Protein AF-A0AA38J2H1-F1 (afdb_monomer_lite)

Radius of gyration: 28.67 Å; chains: 1; bounding box: 54×63×72 Å

Organism: NCBI:txid2755281

Structure (mmCIF, N/CA/C/O backbone):
data_AF-A0AA38J2H1-F1
#
_entry.id   AF-A0AA38J2H1-F1
#
loop_
_atom_site.group_PDB
_atom_site.id
_atom_site.type_symbol
_atom_site.label_atom_id
_atom_site.label_alt_id
_atom_site.label_comp_id
_atom_site.label_asym_id
_atom_site.label_entity_id
_atom_site.label_seq_id
_atom_site.pdbx_PDB_ins_code
_atom_site.Cartn_x
_atom_site.Cartn_y
_atom_site.Cartn_z
_atom_site.occupancy
_atom_site.B_iso_or_equiv
_atom_site.auth_seq_id
_atom_site.auth_comp_id
_atom_site.auth_asym_id
_atom_site.auth_atom_id
_atom_site.pdbx_PDB_model_num
ATOM 1 N N . MET A 1 1 ? 19.235 -38.971 56.036 1.00 38.50 1 MET A N 1
ATOM 2 C CA . MET A 1 1 ? 19.038 -38.105 54.852 1.00 38.50 1 MET A CA 1
ATOM 3 C C . MET A 1 1 ? 17.684 -37.434 55.003 1.00 38.50 1 MET A C 1
ATOM 5 O O . MET A 1 1 ? 16.697 -38.134 55.108 1.00 38.50 1 MET A O 1
ATOM 9 N N . GLY A 1 2 ? 17.568 -36.127 55.188 1.00 41.47 2 GLY A N 1
ATOM 10 C CA . GLY A 1 2 ? 18.229 -35.084 54.409 1.00 41.47 2 GLY A CA 1
ATOM 11 C C . GLY A 1 2 ? 17.119 -34.359 53.654 1.00 41.47 2 GLY A C 1
ATOM 12 O O . GLY A 1 2 ? 16.824 -34.680 52.508 1.00 41.47 2 GLY A O 1
ATOM 13 N N . VAL A 1 3 ? 16.426 -33.481 54.377 1.00 45.28 3 VAL A N 1
ATOM 14 C CA . VAL A 1 3 ? 15.274 -32.704 53.920 1.00 45.28 3 VAL A CA 1
ATOM 15 C C . VAL A 1 3 ? 15.775 -31.650 52.931 1.00 45.28 3 VAL A C 1
ATOM 17 O O . VAL A 1 3 ? 16.152 -30.557 53.327 1.00 45.28 3 VAL A O 1
ATOM 20 N N . CYS A 1 4 ? 15.809 -31.979 51.641 1.00 50.44 4 CYS A N 1
ATOM 21 C CA . CYS A 1 4 ? 16.203 -31.048 50.581 1.00 50.44 4 CYS A CA 1
ATOM 22 C C . CYS A 1 4 ? 15.153 -31.030 49.471 1.00 50.44 4 CYS A C 1
ATOM 24 O O . CYS A 1 4 ? 15.392 -31.521 48.372 1.00 50.44 4 CYS A O 1
ATOM 26 N N . ARG A 1 5 ? 13.965 -30.476 49.748 1.00 50.25 5 ARG A N 1
ATOM 27 C CA . ARG A 1 5 ? 13.068 -30.029 48.667 1.00 50.25 5 ARG A CA 1
ATOM 28 C C . ARG A 1 5 ? 12.063 -28.941 49.052 1.00 50.25 5 ARG A C 1
ATOM 30 O O . ARG A 1 5 ? 11.008 -28.865 48.446 1.00 50.25 5 ARG A O 1
ATOM 37 N N . AS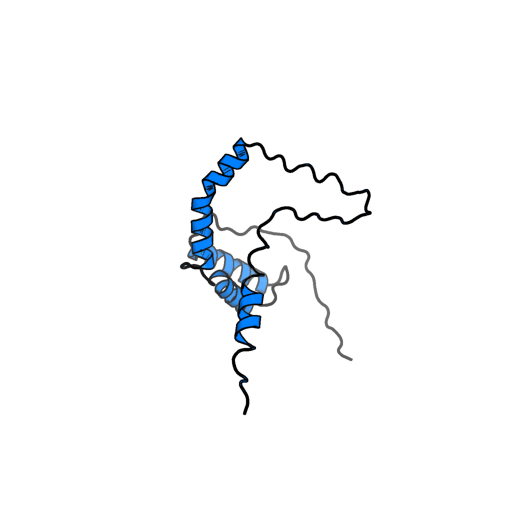N A 1 6 ? 12.403 -28.085 50.021 1.00 49.62 6 ASN A N 1
ATOM 38 C CA . ASN A 1 6 ? 11.564 -26.941 50.420 1.00 49.62 6 ASN A CA 1
ATOM 39 C C . ASN A 1 6 ? 12.266 -25.570 50.327 1.00 49.62 6 ASN A C 1
ATOM 41 O O . ASN A 1 6 ? 11.669 -24.566 50.694 1.00 49.62 6 ASN A O 1
ATOM 45 N N . PHE A 1 7 ? 13.497 -25.487 49.804 1.00 53.72 7 PHE A N 1
ATOM 46 C CA . PHE A 1 7 ? 14.220 -24.206 49.699 1.00 53.72 7 PHE A CA 1
ATOM 47 C C . PHE A 1 7 ? 13.967 -23.446 48.379 1.00 53.72 7 PHE A C 1
ATOM 49 O O . PHE A 1 7 ? 14.164 -22.240 48.313 1.00 53.72 7 PHE A O 1
ATOM 56 N N . ILE A 1 8 ? 13.470 -24.123 47.336 1.00 55.97 8 ILE A N 1
ATOM 57 C CA . ILE A 1 8 ? 13.188 -23.502 46.026 1.00 55.97 8 ILE A CA 1
ATOM 58 C C . ILE A 1 8 ? 11.854 -22.744 46.010 1.00 55.97 8 ILE A C 1
ATOM 60 O O . ILE A 1 8 ? 11.757 -21.693 45.384 1.00 55.97 8 ILE A O 1
ATOM 64 N N . VAL A 1 9 ? 10.846 -23.216 46.751 1.00 54.53 9 VAL A N 1
ATOM 65 C CA . VAL A 1 9 ? 9.502 -22.609 46.731 1.00 54.53 9 VAL A CA 1
ATOM 66 C C . VAL A 1 9 ? 9.481 -21.246 47.442 1.00 54.53 9 VAL A C 1
ATOM 68 O O . VAL A 1 9 ? 8.695 -20.374 47.082 1.00 54.53 9 VAL A O 1
ATOM 71 N N . LEU A 1 10 ? 10.393 -21.010 48.395 1.00 56.12 10 LEU A N 1
ATOM 72 C CA . LEU A 1 10 ? 10.512 -19.715 49.074 1.00 56.12 10 LEU A CA 1
ATOM 73 C C . LEU A 1 10 ? 11.145 -18.633 48.175 1.00 56.12 10 LEU A C 1
ATOM 75 O O . LEU A 1 10 ? 10.752 -17.473 48.249 1.00 56.12 10 LEU A O 1
ATOM 79 N N . TRP A 1 11 ? 12.076 -19.007 47.289 1.00 55.22 11 TRP A N 1
ATOM 80 C CA . TRP A 1 11 ? 12.704 -18.073 46.343 1.00 55.22 11 TRP A CA 1
ATOM 81 C C . TRP A 1 11 ? 11.783 -17.708 45.172 1.00 55.22 11 TRP A C 1
ATOM 83 O O . TRP A 1 11 ? 11.789 -16.565 44.719 1.00 55.22 11 TRP A O 1
ATOM 93 N N . THR A 1 12 ? 10.930 -18.631 44.716 1.00 61.00 12 THR A N 1
ATOM 94 C CA . THR A 1 12 ? 9.974 -18.351 43.630 1.00 61.00 12 THR A CA 1
ATOM 95 C C . THR A 1 12 ? 8.800 -17.479 44.078 1.00 61.00 12 THR A C 1
ATOM 97 O O . THR A 1 12 ? 8.315 -16.664 43.298 1.00 61.00 12 THR A O 1
ATOM 100 N N . VAL A 1 13 ? 8.362 -17.587 45.339 1.00 62.44 13 VAL A N 1
ATOM 101 C CA . VAL A 1 13 ? 7.311 -16.710 45.891 1.00 62.44 13 VAL A CA 1
ATOM 102 C C . VAL A 1 13 ? 7.861 -15.307 46.199 1.00 62.44 13 VAL A C 1
ATOM 104 O O . VAL A 1 13 ? 7.157 -14.321 45.991 1.00 62.44 13 VAL A O 1
ATOM 107 N N . ALA A 1 14 ? 9.138 -15.191 46.588 1.00 62.97 14 ALA A N 1
ATOM 108 C CA . ALA A 1 14 ? 9.795 -13.899 46.811 1.00 62.97 14 ALA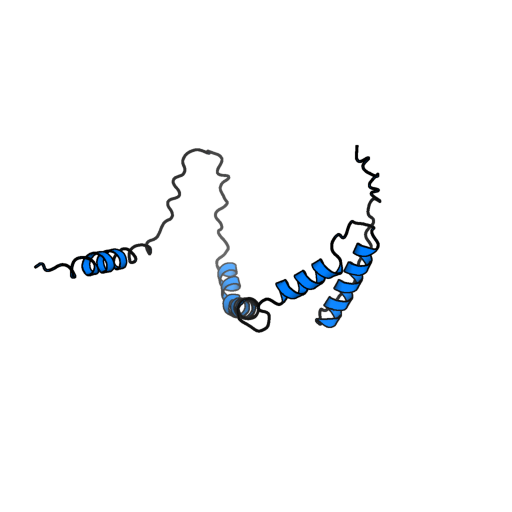 A CA 1
ATOM 109 C C . ALA A 1 14 ? 10.019 -13.095 45.513 1.00 62.97 14 ALA A C 1
ATOM 111 O O . ALA A 1 14 ? 9.879 -11.874 45.529 1.00 62.97 14 ALA A O 1
ATOM 112 N N . LEU A 1 15 ? 10.281 -13.752 44.375 1.00 56.97 15 LEU A N 1
ATOM 113 C CA . LEU A 1 15 ? 10.404 -13.063 43.081 1.00 56.97 15 LEU A CA 1
ATOM 114 C C . LEU A 1 15 ? 9.038 -12.618 42.516 1.00 56.97 15 LEU A C 1
ATOM 116 O O . LEU A 1 15 ? 8.957 -11.621 41.806 1.00 56.97 15 LEU A O 1
ATOM 120 N N . SER A 1 16 ? 7.951 -13.311 42.875 1.00 60.34 16 SER A N 1
ATOM 121 C CA . SER A 1 16 ? 6.590 -12.969 42.432 1.00 60.34 16 SER A CA 1
ATOM 122 C C . SER A 1 16 ? 5.937 -11.838 43.239 1.00 60.34 16 SER A C 1
ATOM 124 O O . SER A 1 16 ? 4.961 -11.254 42.773 1.00 60.34 16 SER A O 1
ATOM 126 N N . LEU A 1 17 ? 6.459 -11.500 44.422 1.00 55.03 17 LEU A N 1
ATOM 127 C CA . LEU A 1 17 ? 6.013 -10.349 45.222 1.00 55.03 17 LEU A CA 1
ATOM 128 C C . LEU A 1 17 ? 6.807 -9.062 44.928 1.00 55.03 17 LEU A C 1
ATOM 130 O O . LEU A 1 17 ? 6.400 -7.985 45.355 1.00 55.03 17 LEU A O 1
ATOM 134 N N . MET A 1 18 ? 7.874 -9.146 44.125 1.00 56.88 18 MET A N 1
ATOM 135 C CA . MET A 1 18 ? 8.654 -7.998 43.640 1.00 56.88 18 MET A CA 1
ATOM 136 C C . MET A 1 18 ? 8.214 -7.514 42.243 1.00 56.88 18 MET A C 1
ATOM 138 O O . MET A 1 18 ? 8.951 -6.804 41.570 1.00 56.88 18 MET A O 1
ATOM 142 N N . VAL A 1 19 ? 7.007 -7.884 41.799 1.00 54.78 19 VAL A N 1
ATOM 143 C CA . VAL A 1 19 ? 6.374 -7.351 40.571 1.00 54.78 19 VAL A CA 1
ATOM 144 C C . VAL A 1 19 ? 5.194 -6.414 40.894 1.00 54.78 19 VAL A C 1
ATOM 146 O O . VAL A 1 19 ? 4.665 -5.750 40.012 1.00 54.78 19 VAL A O 1
ATOM 149 N N . CYS A 1 20 ? 4.835 -6.237 42.171 1.00 45.69 20 CYS A N 1
ATOM 150 C CA . CYS A 1 20 ? 3.765 -5.314 42.579 1.00 45.69 20 CYS A CA 1
ATOM 151 C C . CYS A 1 20 ? 4.219 -3.876 42.901 1.00 45.69 20 CYS A C 1
ATOM 153 O O . CYS A 1 20 ? 3.420 -3.102 43.418 1.00 45.69 20 CYS A O 1
ATOM 155 N N . VAL A 1 21 ? 5.456 -3.470 42.581 1.00 49.53 21 VAL A N 1
ATOM 156 C CA . VAL A 1 21 ? 5.910 -2.070 42.764 1.00 49.53 21 VAL A CA 1
ATOM 157 C C . VAL A 1 21 ? 6.552 -1.508 41.492 1.00 49.53 21 VAL A C 1
ATOM 15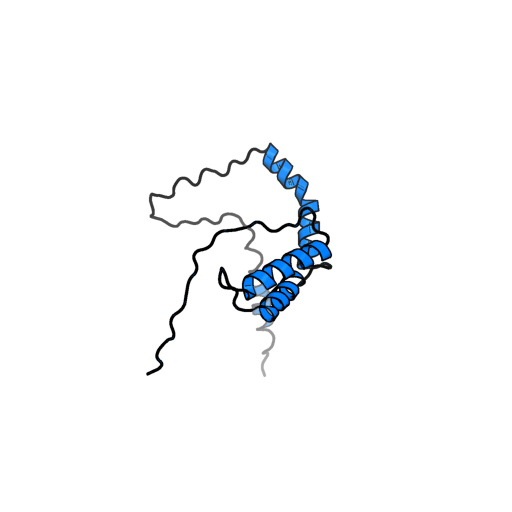9 O O . VAL A 1 21 ? 7.617 -0.907 41.524 1.00 49.53 21 VAL A O 1
ATOM 162 N N . VAL A 1 22 ? 5.883 -1.669 40.349 1.00 52.41 22 VAL A N 1
ATOM 163 C CA . VAL A 1 22 ? 6.047 -0.744 39.210 1.00 52.41 22 VAL A CA 1
ATOM 164 C C . VAL A 1 22 ? 4.662 -0.329 38.716 1.00 52.41 22 VAL A C 1
ATOM 166 O O . VAL A 1 22 ? 4.256 -0.557 37.585 1.00 52.41 22 VAL A O 1
ATOM 169 N N . CYS A 1 23 ? 3.896 0.245 39.634 1.00 43.12 23 CYS A N 1
ATOM 170 C CA . CYS A 1 23 ? 2.838 1.202 39.344 1.00 43.12 23 CYS A CA 1
ATOM 171 C C . CYS A 1 23 ? 2.980 2.294 40.399 1.00 43.12 23 CYS A C 1
ATOM 173 O O . CYS A 1 23 ? 2.209 2.364 41.351 1.00 43.12 23 CYS A O 1
ATOM 175 N N . ASN A 1 24 ? 4.024 3.109 40.283 1.00 41.78 24 ASN A N 1
ATOM 176 C CA . ASN A 1 24 ? 3.930 4.453 40.811 1.00 41.78 24 ASN A CA 1
ATOM 177 C C . ASN A 1 24 ? 4.704 5.424 39.933 1.00 41.78 24 ASN A C 1
ATOM 179 O O . ASN A 1 24 ? 5.699 5.079 39.304 1.00 41.78 24 ASN A O 1
ATOM 183 N N . ASN A 1 25 ? 4.111 6.600 39.857 1.00 48.22 25 ASN A N 1
ATOM 184 C CA . ASN A 1 25 ? 4.344 7.647 38.893 1.00 48.22 25 ASN A CA 1
ATOM 185 C C . ASN A 1 25 ? 5.757 8.234 38.969 1.00 48.22 25 ASN A C 1
ATOM 187 O O . ASN A 1 25 ? 6.419 8.159 40.001 1.00 48.22 25 ASN A O 1
ATOM 191 N N . ASN A 1 26 ? 6.090 8.938 37.884 1.00 43.06 26 ASN A N 1
ATOM 192 C CA . ASN A 1 26 ? 7.214 9.854 37.691 1.00 43.06 26 ASN A CA 1
ATOM 193 C C . ASN A 1 26 ? 8.485 9.182 37.169 1.00 43.06 26 ASN A C 1
ATOM 195 O O . ASN A 1 26 ? 9.362 8.762 37.918 1.00 43.06 26 ASN A O 1
ATOM 199 N N . THR A 1 27 ? 8.617 9.170 35.843 1.00 34.22 27 THR A N 1
ATOM 200 C CA . THR A 1 27 ? 9.937 9.233 35.220 1.00 34.22 27 THR A CA 1
ATOM 201 C C . THR A 1 27 ? 10.561 10.570 35.629 1.00 34.22 27 THR A C 1
ATOM 203 O O . THR A 1 27 ? 10.268 11.616 35.054 1.00 34.22 27 THR A O 1
ATOM 206 N N . GLU A 1 28 ? 11.362 10.563 36.692 1.00 43.09 28 GLU A N 1
ATOM 207 C CA . GLU A 1 28 ? 12.335 11.621 36.946 1.00 43.09 28 GLU A CA 1
ATOM 208 C C . GLU A 1 28 ? 13.534 11.370 36.032 1.00 43.09 28 GLU A C 1
ATOM 210 O O . GLU A 1 28 ? 14.518 10.735 36.410 1.00 43.09 28 GLU A O 1
ATOM 215 N N . ASP A 1 29 ? 13.437 11.867 34.800 1.00 37.06 29 ASP A N 1
ATOM 216 C CA . ASP A 1 29 ? 14.585 12.006 33.909 1.00 37.06 29 ASP A CA 1
ATOM 217 C C . ASP A 1 29 ? 15.481 13.141 34.439 1.00 37.06 29 ASP A C 1
ATOM 219 O O . ASP A 1 29 ? 15.450 14.277 33.960 1.00 37.06 29 ASP A O 1
ATOM 223 N N . ASN A 1 30 ? 16.263 12.843 35.478 1.00 49.50 30 ASN A N 1
ATOM 224 C CA . ASN A 1 30 ? 17.359 13.687 35.943 1.00 49.50 30 ASN A CA 1
ATOM 225 C C . ASN A 1 30 ? 18.598 13.420 35.078 1.00 49.50 30 ASN A C 1
ATOM 227 O O . ASN A 1 30 ? 19.512 12.710 35.490 1.00 49.50 30 ASN A O 1
ATOM 231 N N . ASP A 1 31 ? 18.624 14.004 33.879 1.00 52.25 31 ASP A N 1
ATOM 232 C CA . ASP A 1 31 ? 19.851 14.152 33.094 1.00 52.25 31 ASP A CA 1
ATOM 233 C C . ASP A 1 31 ? 20.297 15.617 33.136 1.00 52.25 31 ASP A C 1
ATOM 235 O O . ASP A 1 31 ? 19.650 16.529 32.608 1.00 52.25 31 ASP A O 1
ATOM 239 N N . SER A 1 32 ? 21.377 15.858 33.872 1.00 59.53 32 SER A N 1
ATOM 240 C CA . SER A 1 32 ? 21.958 17.177 34.060 1.00 59.53 32 SER A CA 1
ATOM 241 C C . SER A 1 32 ? 22.967 17.478 32.954 1.00 59.53 32 SER A C 1
ATOM 243 O O . SER A 1 32 ? 23.943 16.748 32.802 1.00 59.53 32 SER A O 1
ATOM 245 N N . LEU A 1 33 ? 22.795 18.659 32.343 1.00 52.09 33 LEU A N 1
ATOM 246 C CA . LEU A 1 33 ? 23.759 19.429 31.536 1.00 52.09 33 LEU A CA 1
ATOM 247 C C . LEU A 1 33 ? 23.674 19.307 30.004 1.00 52.09 33 LEU A C 1
ATOM 249 O O . LEU A 1 33 ? 24.670 19.025 29.350 1.00 52.09 33 LEU A O 1
ATOM 253 N N . ILE A 1 34 ? 22.553 19.758 29.422 1.00 52.06 34 ILE A N 1
ATOM 254 C CA . ILE A 1 34 ? 22.604 20.693 28.279 1.00 52.06 34 ILE A CA 1
ATOM 255 C C . ILE A 1 34 ? 21.585 21.816 28.520 1.00 52.06 34 ILE A C 1
ATOM 257 O O . ILE A 1 34 ? 20.373 21.642 28.386 1.00 52.06 34 ILE A O 1
ATOM 261 N N . THR A 1 35 ? 22.085 23.006 28.850 1.00 53.28 35 THR A N 1
ATOM 262 C CA . THR A 1 35 ? 21.364 24.289 28.959 1.00 53.28 35 THR A CA 1
ATOM 263 C C . THR A 1 35 ? 20.974 24.840 27.579 1.00 53.28 35 THR A C 1
ATOM 265 O O . THR A 1 35 ? 21.244 25.978 27.219 1.00 53.28 35 THR A O 1
ATOM 268 N N . ASN A 1 36 ? 20.349 23.980 26.784 1.00 55.25 36 ASN A N 1
ATOM 269 C CA . ASN A 1 36 ? 19.623 24.264 25.552 1.00 55.25 36 ASN A CA 1
ATOM 270 C C . ASN A 1 36 ? 18.573 23.163 25.355 1.00 55.25 36 ASN A C 1
ATOM 272 O O . ASN A 1 36 ? 18.310 22.694 24.248 1.00 55.25 36 ASN A O 1
ATOM 276 N N . LYS A 1 37 ? 17.922 22.755 26.452 1.00 48.72 37 LYS A N 1
ATOM 277 C CA . LYS A 1 37 ? 16.579 22.195 26.375 1.00 48.72 37 LYS A CA 1
ATOM 278 C C . LYS A 1 37 ? 15.714 23.362 25.907 1.00 48.72 37 LYS A C 1
ATOM 280 O O . LYS A 1 37 ? 15.159 24.086 26.729 1.00 48.72 37 LYS A O 1
ATOM 285 N N . LYS A 1 38 ? 15.718 23.609 24.583 1.00 46.88 38 LYS A N 1
ATOM 286 C CA . LYS A 1 38 ? 14.676 24.343 23.860 1.00 46.88 38 LYS A CA 1
ATOM 287 C C . LYS A 1 38 ? 13.423 23.984 24.614 1.00 46.88 38 LYS A C 1
ATOM 289 O O . LYS A 1 38 ? 13.113 22.794 24.659 1.00 46.88 38 LYS A O 1
ATOM 294 N N . THR A 1 39 ? 12.858 24.958 25.320 1.00 49.00 39 THR A N 1
ATOM 295 C CA . THR A 1 39 ? 11.633 24.795 26.085 1.00 49.00 39 THR A CA 1
ATOM 296 C C . THR A 1 39 ? 10.706 24.051 25.149 1.00 49.00 39 THR A C 1
ATOM 298 O O . THR A 1 39 ? 10.291 24.592 24.122 1.00 49.00 39 THR A O 1
ATOM 301 N N . LEU A 1 40 ? 10.564 22.741 25.381 1.00 55.91 40 LEU A N 1
ATOM 302 C CA . LEU A 1 40 ? 9.703 21.909 24.573 1.00 55.91 40 LEU A CA 1
ATOM 303 C C . LEU A 1 40 ? 8.363 22.431 25.024 1.00 55.91 40 LEU A C 1
ATOM 305 O O . LEU A 1 40 ? 7.945 22.125 26.139 1.00 55.91 40 LEU A O 1
ATOM 309 N N . SER A 1 41 ? 7.870 23.398 24.248 1.00 60.66 41 SER A N 1
ATOM 310 C CA . SER A 1 41 ? 6.669 24.170 24.492 1.00 60.66 41 SER A CA 1
ATOM 311 C C . SER A 1 41 ? 5.696 23.223 25.141 1.00 60.66 41 SER A C 1
ATOM 313 O O . SER A 1 41 ? 5.397 22.192 24.531 1.00 60.66 41 SER A O 1
ATOM 315 N N . GLU A 1 42 ? 5.327 23.505 26.390 1.00 60.66 42 GLU A N 1
ATOM 316 C CA . GLU A 1 42 ? 4.363 22.692 27.112 1.00 60.66 42 GLU A CA 1
ATOM 317 C C . GLU A 1 42 ? 3.261 22.324 26.125 1.00 60.66 42 GLU A C 1
ATOM 319 O O . GLU A 1 42 ? 2.682 23.211 25.488 1.00 60.66 42 GLU A O 1
ATOM 324 N N . CYS A 1 43 ? 3.060 21.023 25.900 1.00 64.56 43 CYS A N 1
ATOM 325 C CA . CYS A 1 43 ? 2.041 20.519 24.987 1.00 64.56 43 CYS A CA 1
ATOM 326 C C . CYS A 1 43 ? 0.662 20.760 25.619 1.00 64.56 43 CYS A C 1
ATOM 328 O O . CYS A 1 43 ? -0.064 19.832 25.975 1.00 64.56 43 CYS A O 1
ATOM 330 N N . ASN A 1 44 ? 0.303 22.028 25.794 1.00 79.31 44 ASN A N 1
ATOM 331 C CA . ASN A 1 44 ? -0.962 22.491 26.321 1.00 79.31 44 ASN A CA 1
ATOM 332 C C . ASN A 1 44 ? -1.957 22.507 25.169 1.00 79.31 44 ASN A C 1
ATOM 334 O O . ASN A 1 44 ? -2.361 23.556 24.674 1.00 79.31 44 ASN A O 1
ATOM 338 N N . LEU A 1 45 ? -2.328 21.308 24.714 1.00 84.94 45 LEU A N 1
ATOM 339 C CA . LEU A 1 45 ? -3.435 21.167 23.784 1.00 84.94 45 LEU A CA 1
ATOM 340 C C . LEU A 1 45 ? -4.722 21.624 24.506 1.00 84.94 45 LEU A C 1
ATOM 342 O O . LEU A 1 45 ? -4.975 21.142 25.622 1.00 84.94 45 LEU A O 1
ATOM 346 N N . PRO A 1 46 ? -5.514 22.537 23.912 1.00 91.62 46 PRO A N 1
ATOM 347 C CA . PRO A 1 46 ? -6.805 22.954 24.446 1.00 91.62 46 PRO A CA 1
ATOM 348 C C . PRO A 1 46 ? -7.673 21.759 24.846 1.00 91.62 46 PRO A C 1
ATOM 350 O O . PRO A 1 46 ? -7.703 20.738 24.156 1.00 91.62 46 PRO A O 1
ATOM 353 N N . THR A 1 47 ? -8.392 21.881 25.963 1.00 89.75 47 THR A N 1
ATOM 354 C CA . THR A 1 47 ? -9.231 20.796 26.500 1.00 89.75 47 THR A CA 1
ATOM 355 C C . THR A 1 47 ? -10.297 20.339 25.506 1.00 89.75 47 THR A C 1
ATOM 357 O O . THR A 1 47 ? -10.562 19.146 25.417 1.00 89.75 47 THR A O 1
ATOM 360 N N . GLU A 1 48 ? -10.837 21.260 24.709 1.00 93.25 48 GLU A N 1
ATOM 361 C CA . GLU A 1 48 ? -11.802 20.965 23.644 1.00 93.25 48 GLU A CA 1
ATOM 362 C C . GLU A 1 48 ? -11.237 19.980 22.605 1.00 93.25 48 GLU A C 1
ATOM 364 O O . GLU A 1 48 ? -11.835 18.937 22.340 1.00 93.25 48 GLU A O 1
ATOM 369 N N . LEU A 1 49 ? -10.021 20.229 22.111 1.00 92.69 49 LEU A N 1
ATOM 370 C CA . LEU A 1 49 ? -9.350 19.327 21.170 1.00 92.69 49 LEU A CA 1
ATOM 371 C C . LEU A 1 49 ? -9.018 17.976 21.813 1.00 92.69 49 LEU A C 1
ATOM 373 O O . LEU A 1 49 ? -9.131 16.937 21.170 1.00 92.69 49 LEU A O 1
ATOM 377 N N . LYS A 1 50 ? -8.655 17.954 23.102 1.00 92.94 50 LYS A N 1
ATOM 378 C CA . LYS A 1 50 ? -8.443 16.693 23.834 1.00 92.94 50 LYS A CA 1
ATOM 379 C C . LYS A 1 50 ? -9.721 15.855 23.888 1.00 92.94 50 LYS A C 1
ATOM 381 O O . LYS A 1 50 ? -9.658 14.643 23.696 1.00 92.94 50 LYS A O 1
ATOM 386 N N . THR A 1 51 ? -10.867 16.489 24.136 1.00 94.19 51 THR A N 1
ATOM 387 C CA . THR A 1 51 ? -12.161 15.797 24.169 1.00 94.19 51 THR A CA 1
ATOM 388 C C . THR A 1 51 ? -12.594 15.310 22.791 1.00 94.19 51 THR A C 1
ATOM 390 O O . THR A 1 51 ? -13.087 14.189 22.680 1.00 94.19 51 THR A O 1
ATOM 393 N N . GLU A 1 52 ? -12.344 16.094 21.739 1.00 95.88 52 GLU A N 1
ATOM 394 C CA . GLU A 1 52 ? -12.606 15.679 20.361 1.00 95.88 52 GLU A CA 1
ATOM 395 C C . GLU A 1 52 ? -11.763 14.451 19.989 1.00 95.88 52 GLU A C 1
ATOM 397 O O . GLU A 1 52 ? -12.305 13.432 19.567 1.00 95.88 52 GLU A O 1
ATOM 402 N N . ILE A 1 53 ? -10.450 14.484 20.243 1.00 94.94 53 ILE A N 1
ATOM 403 C CA . ILE A 1 53 ? -9.544 13.358 19.972 1.00 94.94 53 ILE A CA 1
ATOM 404 C C . ILE A 1 53 ? -9.982 12.102 20.735 1.00 94.94 53 ILE A C 1
ATOM 406 O O . ILE A 1 53 ? -10.029 11.011 20.163 1.00 94.94 53 ILE A O 1
ATOM 410 N N . ALA A 1 54 ? -10.347 12.250 22.012 1.00 94.19 54 ALA A N 1
ATOM 411 C CA . ALA A 1 54 ? -10.828 11.139 22.827 1.00 94.19 54 ALA A CA 1
ATOM 412 C C . ALA A 1 54 ? -12.120 10.516 22.266 1.00 94.19 54 ALA A C 1
ATOM 414 O O . ALA A 1 54 ? -12.319 9.304 22.387 1.00 94.19 54 ALA A O 1
ATOM 415 N N . SER A 1 55 ? -12.971 11.311 21.607 1.00 97.06 55 SER A N 1
ATOM 416 C CA . SER A 1 55 ? -14.218 10.828 21.004 1.00 97.06 55 SER A CA 1
ATOM 417 C C . SER A 1 55 ? -13.991 9.846 19.844 1.00 97.06 55 SER A C 1
ATOM 419 O O . SER A 1 55 ? -14.787 8.924 19.658 1.00 97.06 55 SER A O 1
ATOM 421 N N . TYR A 1 56 ? -12.868 9.953 19.122 1.00 97.94 56 TYR A N 1
ATOM 422 C CA . TYR A 1 56 ? -12.535 9.044 18.019 1.00 97.94 56 TYR A CA 1
ATOM 423 C C . TYR A 1 56 ? -11.987 7.681 18.471 1.00 97.94 56 TYR A C 1
ATOM 425 O O . TYR A 1 56 ? -11.850 6.783 17.637 1.00 97.94 56 TYR A O 1
ATOM 433 N N . SER A 1 57 ? -11.698 7.499 19.766 1.00 96.88 57 SER A N 1
ATOM 434 C CA . SER A 1 57 ? -11.085 6.283 20.336 1.00 96.88 57 SER A CA 1
ATOM 435 C C . SER A 1 57 ? -11.721 4.984 19.833 1.00 96.88 57 SER A C 1
ATOM 437 O O . SER A 1 57 ? -11.024 4.122 19.304 1.00 96.88 57 SER A O 1
ATOM 439 N N . SER A 1 58 ? -13.050 4.876 19.887 1.00 97.06 58 SER A N 1
ATOM 440 C CA . SER A 1 58 ? -13.766 3.668 19.454 1.00 97.06 58 SER A CA 1
ATOM 441 C C . SER A 1 58 ? -13.583 3.335 17.965 1.00 97.06 58 SER A C 1
ATOM 443 O O . SER A 1 58 ? -13.532 2.163 17.586 1.00 97.06 58 SER A O 1
ATOM 445 N N . THR A 1 59 ? -13.473 4.346 17.100 1.00 98.00 59 THR A N 1
ATOM 446 C CA . THR A 1 59 ? -13.217 4.161 15.664 1.00 98.00 59 THR A CA 1
ATOM 447 C C . THR A 1 59 ? -11.771 3.741 15.433 1.00 98.00 59 THR A C 1
ATOM 449 O O . THR A 1 59 ? -11.515 2.809 14.671 1.00 98.00 59 THR A O 1
ATOM 452 N N . VAL A 1 60 ? -10.831 4.377 16.135 1.00 97.50 60 VAL A N 1
ATOM 453 C CA . VAL A 1 60 ? -9.404 4.040 16.074 1.00 97.50 60 VAL A CA 1
ATOM 454 C C . VAL A 1 60 ? -9.170 2.595 16.515 1.00 97.50 60 VAL A C 1
ATOM 456 O O . VAL A 1 60 ? -8.495 1.844 15.815 1.00 97.50 60 VAL A O 1
ATOM 459 N N . GLU A 1 61 ? -9.787 2.162 17.613 1.00 97.44 61 GLU A N 1
ATOM 460 C CA . GLU A 1 61 ? -9.685 0.786 18.106 1.00 97.44 61 GLU A CA 1
ATOM 461 C C . GLU A 1 61 ? -10.203 -0.238 17.094 1.00 97.44 61 GLU A C 1
ATOM 463 O O . GLU A 1 61 ? -9.571 -1.276 16.893 1.00 97.44 61 GLU A O 1
ATOM 468 N N . LYS A 1 62 ? -11.310 0.056 16.398 1.00 97.56 62 LYS A N 1
ATOM 469 C CA . LYS A 1 62 ? -11.825 -0.814 15.327 1.00 97.56 62 LYS A CA 1
ATOM 470 C C . LYS A 1 62 ? -10.817 -0.964 14.192 1.00 97.56 62 LYS A C 1
ATOM 472 O O . LYS A 1 62 ? -10.592 -2.084 13.737 1.00 97.56 62 LYS A O 1
ATOM 477 N N . ILE A 1 63 ? -10.199 0.136 13.759 1.00 96.81 63 ILE A N 1
ATOM 478 C CA . ILE A 1 63 ? -9.197 0.135 12.683 1.00 96.81 63 ILE A CA 1
ATOM 479 C C . ILE A 1 63 ? -7.955 -0.652 13.114 1.00 96.81 63 ILE A C 1
ATOM 481 O O . ILE A 1 63 ? -7.513 -1.548 12.395 1.00 96.81 63 ILE A O 1
ATOM 485 N N . ILE A 1 64 ? -7.427 -0.370 14.310 1.00 96.62 64 ILE A N 1
ATOM 486 C CA . ILE A 1 64 ? -6.262 -1.074 14.861 1.00 96.62 64 ILE A CA 1
ATOM 487 C C . ILE A 1 64 ? -6.556 -2.567 14.966 1.00 96.62 64 ILE A C 1
ATOM 489 O O . ILE A 1 64 ? -5.764 -3.390 14.509 1.00 96.62 64 ILE A O 1
ATOM 493 N N . ASN A 1 65 ? -7.706 -2.936 15.528 1.00 97.44 65 ASN A N 1
ATOM 494 C CA . ASN A 1 65 ? -8.059 -4.335 15.692 1.00 97.44 65 ASN A CA 1
ATOM 495 C C . ASN A 1 65 ? -8.215 -5.033 14.335 1.00 97.44 65 ASN A C 1
ATOM 497 O O . ASN A 1 65 ? -7.699 -6.135 14.168 1.00 97.44 65 ASN A O 1
ATOM 501 N N . ALA A 1 66 ? -8.843 -4.387 13.346 1.00 97.00 66 ALA A N 1
ATOM 502 C CA . ALA A 1 66 ? -8.969 -4.920 11.991 1.00 97.00 66 ALA A CA 1
ATOM 503 C C . ALA A 1 66 ? -7.604 -5.182 11.327 1.00 97.00 66 ALA A C 1
ATOM 505 O O . ALA A 1 66 ? -7.437 -6.217 10.678 1.00 97.00 66 ALA A O 1
ATOM 506 N N . ALA A 1 67 ? -6.632 -4.285 11.529 1.00 96.38 67 ALA A N 1
ATOM 507 C CA . ALA A 1 67 ? -5.286 -4.383 10.967 1.00 96.38 67 ALA A CA 1
ATOM 508 C C . ALA A 1 67 ? -4.382 -5.392 11.697 1.00 96.38 67 ALA A C 1
ATOM 510 O O . ALA A 1 67 ? -3.607 -6.101 11.059 1.00 96.38 67 ALA A O 1
ATOM 511 N N . VAL A 1 68 ? -4.464 -5.468 13.029 1.00 96.25 68 VAL A N 1
ATOM 512 C CA . VAL A 1 68 ? -3.538 -6.268 13.851 1.00 96.25 68 VAL A CA 1
ATOM 513 C C . VAL A 1 68 ? -4.056 -7.684 14.103 1.00 96.25 68 VAL A C 1
ATOM 515 O O . VAL A 1 68 ? -3.286 -8.643 14.037 1.00 96.25 68 VAL A O 1
ATOM 518 N N . ASN A 1 69 ? -5.351 -7.834 14.386 1.00 95.69 69 ASN A N 1
ATOM 519 C CA . ASN A 1 69 ? -5.955 -9.114 14.776 1.00 95.69 69 ASN A CA 1
ATOM 520 C C . ASN A 1 69 ? -7.079 -9.576 13.843 1.00 95.69 69 ASN A C 1
ATOM 522 O O . ASN A 1 69 ? -7.445 -10.748 13.876 1.00 95.69 69 ASN A O 1
ATOM 526 N N . GLY A 1 70 ? -7.643 -8.667 13.054 1.00 94.62 70 GLY A N 1
ATOM 527 C CA . GLY A 1 70 ? -8.780 -8.926 12.187 1.00 94.62 70 GLY A CA 1
ATOM 528 C C . GLY A 1 70 ? -8.387 -9.456 10.812 1.00 94.62 70 GLY A C 1
ATOM 529 O O . GLY A 1 70 ? -7.319 -10.033 10.604 1.00 94.62 70 GLY A O 1
ATOM 530 N N . SER A 1 71 ? -9.283 -9.239 9.851 1.00 93.56 71 SER A N 1
ATOM 531 C CA . SER A 1 71 ? -9.177 -9.743 8.478 1.00 93.56 71 SER A CA 1
ATOM 532 C C . SER A 1 71 ? -7.964 -9.218 7.709 1.00 93.56 71 SER A C 1
ATOM 534 O O . SER A 1 71 ? -7.509 -9.878 6.779 1.00 93.56 71 SER A O 1
ATOM 536 N N . PHE A 1 72 ? -7.428 -8.054 8.087 1.00 95.12 72 PHE A N 1
ATOM 537 C CA . PHE A 1 72 ? -6.290 -7.435 7.405 1.00 95.12 72 PHE A CA 1
ATOM 538 C C . PHE A 1 72 ? -4.934 -7.815 8.008 1.00 95.12 72 PHE A C 1
ATOM 540 O O . PHE A 1 72 ? -3.892 -7.373 7.516 1.00 95.12 72 PHE A O 1
ATOM 547 N N . LYS A 1 73 ? -4.914 -8.676 9.033 1.00 97.31 73 LYS A N 1
ATOM 548 C CA . LYS A 1 73 ? -3.679 -9.129 9.672 1.00 97.31 73 LYS A CA 1
ATOM 549 C C . LYS A 1 73 ? -2.705 -9.723 8.656 1.00 97.31 73 LYS A C 1
ATOM 551 O O . LYS A 1 73 ? -2.992 -10.717 7.992 1.00 97.31 73 LYS A O 1
ATOM 556 N N . GLY A 1 74 ? -1.523 -9.116 8.562 1.00 96.31 74 GLY A N 1
ATOM 557 C CA . GLY A 1 74 ? -0.439 -9.572 7.687 1.00 96.31 74 GLY A CA 1
ATOM 558 C C . GLY A 1 74 ? -0.672 -9.342 6.190 1.00 96.31 74 GLY A C 1
ATOM 559 O O . GLY A 1 74 ? 0.212 -9.668 5.399 1.00 96.31 74 GLY A O 1
ATOM 560 N N . VAL A 1 75 ? -1.805 -8.753 5.787 1.00 95.81 75 VAL A N 1
ATOM 561 C CA . VAL A 1 75 ? -2.102 -8.458 4.377 1.00 95.81 75 VAL A CA 1
ATOM 562 C C . VAL A 1 75 ? -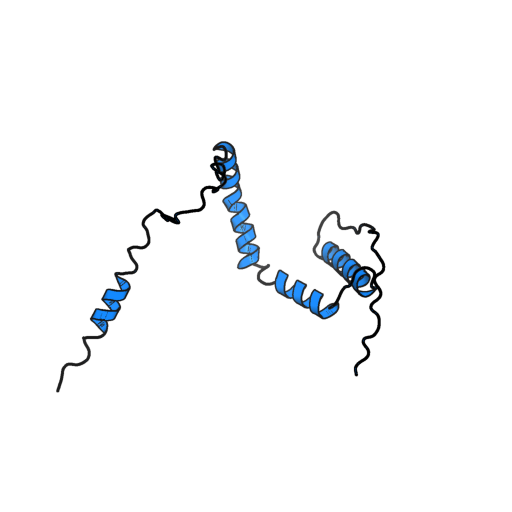1.063 -7.496 3.815 1.00 95.81 75 VAL A C 1
ATOM 564 O O . VAL A 1 75 ? -0.446 -7.807 2.805 1.00 95.81 75 VAL A O 1
ATOM 567 N N . THR A 1 76 ? -0.770 -6.398 4.518 1.00 94.69 76 THR A N 1
ATOM 568 C CA . THR A 1 76 ? 0.237 -5.413 4.092 1.00 94.69 76 THR A CA 1
ATOM 569 C C . THR A 1 76 ? 1.599 -6.048 3.826 1.00 94.69 76 THR A C 1
ATOM 571 O O . THR A 1 76 ? 2.227 -5.746 2.818 1.00 94.69 76 THR A O 1
ATOM 574 N N . TYR A 1 77 ? 2.046 -6.956 4.699 1.00 96.69 77 TYR A N 1
ATOM 575 C CA . TYR A 1 77 ? 3.326 -7.638 4.519 1.00 96.69 77 TYR A CA 1
ATOM 576 C C . TYR A 1 77 ? 3.320 -8.537 3.281 1.00 96.69 77 TYR A C 1
ATOM 578 O O . TYR A 1 77 ? 4.268 -8.501 2.507 1.00 96.69 77 TYR A O 1
ATOM 586 N N . ARG A 1 78 ? 2.248 -9.308 3.072 1.00 97.38 78 ARG A N 1
ATOM 587 C CA . ARG A 1 78 ? 2.118 -10.212 1.924 1.00 97.38 78 ARG A CA 1
ATOM 588 C C . ARG A 1 78 ? 2.030 -9.464 0.593 1.00 97.38 78 ARG A C 1
ATOM 590 O O . ARG A 1 78 ? 2.674 -9.859 -0.372 1.00 97.38 78 ARG A O 1
ATOM 597 N N . GLU A 1 79 ? 1.239 -8.396 0.529 1.00 97.00 79 GLU A N 1
ATOM 598 C CA . GLU A 1 79 ? 1.138 -7.582 -0.689 1.00 97.00 79 GLU A CA 1
ATOM 599 C C . GLU A 1 79 ? 2.473 -6.886 -0.982 1.00 97.00 79 GLU A C 1
ATOM 601 O O . GLU A 1 79 ? 2.928 -6.867 -2.126 1.00 97.00 79 GLU A O 1
ATOM 606 N N . LEU A 1 80 ? 3.155 -6.383 0.056 1.00 97.00 80 LEU A N 1
ATOM 607 C CA . LEU A 1 80 ? 4.483 -5.795 -0.088 1.00 97.00 80 LEU A CA 1
ATOM 608 C C . LEU A 1 80 ? 5.524 -6.829 -0.530 1.00 97.00 80 LEU A C 1
ATOM 610 O O . LEU A 1 80 ? 6.329 -6.517 -1.404 1.00 97.00 80 LEU A O 1
ATOM 614 N N . SER A 1 81 ? 5.523 -8.040 0.036 1.00 98.00 81 SER A N 1
ATOM 615 C CA . SER A 1 81 ? 6.462 -9.091 -0.366 1.00 98.00 81 SER A CA 1
ATOM 616 C C . SER A 1 81 ? 6.241 -9.478 -1.823 1.00 98.00 81 SER A C 1
ATOM 618 O O . SER A 1 81 ? 7.192 -9.476 -2.593 1.00 98.00 81 SER A O 1
ATOM 620 N N . LEU A 1 82 ? 4.984 -9.678 -2.240 1.00 97.69 82 LEU A N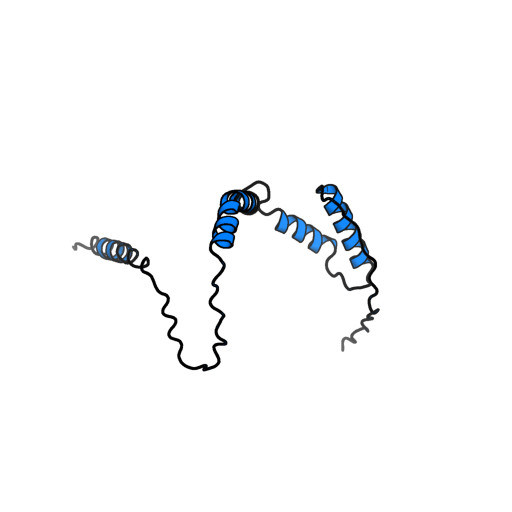 1
ATOM 621 C CA . LEU A 1 82 ? 4.644 -9.937 -3.639 1.00 97.69 82 LEU A CA 1
ATOM 622 C C . LEU A 1 82 ? 5.133 -8.806 -4.554 1.00 97.69 82 LEU A C 1
ATOM 624 O O . LEU A 1 82 ? 5.735 -9.065 -5.593 1.00 97.69 82 LEU A O 1
ATOM 628 N N . PHE A 1 83 ? 4.923 -7.551 -4.160 1.00 97.69 83 PHE A N 1
ATOM 629 C CA . PHE A 1 83 ? 5.362 -6.391 -4.931 1.00 97.69 83 PHE A CA 1
ATOM 630 C C . PHE A 1 83 ? 6.894 -6.275 -5.025 1.00 97.69 83 PHE A C 1
ATOM 632 O O . PHE A 1 83 ? 7.435 -5.904 -6.069 1.00 97.69 83 PHE A O 1
ATOM 639 N N . VAL A 1 84 ? 7.622 -6.575 -3.949 1.00 97.25 84 VAL A N 1
ATOM 640 C CA . VAL A 1 84 ? 9.092 -6.558 -3.940 1.00 97.25 84 VAL A CA 1
ATOM 641 C C . VAL A 1 84 ? 9.657 -7.719 -4.751 1.00 97.25 84 VAL A C 1
ATOM 643 O O . VAL A 1 84 ? 10.552 -7.487 -5.559 1.00 97.25 84 VAL A O 1
ATOM 646 N N . ASP A 1 85 ? 9.108 -8.921 -4.606 1.00 97.62 85 ASP A N 1
ATOM 647 C CA . ASP A 1 85 ? 9.577 -10.116 -5.312 1.00 97.62 85 ASP A CA 1
ATOM 648 C C . ASP A 1 85 ? 9.267 -10.059 -6.817 1.00 97.62 85 ASP A C 1
ATOM 650 O O . ASP A 1 85 ? 10.035 -10.577 -7.625 1.00 97.62 85 ASP A O 1
ATOM 654 N N . THR A 1 86 ? 8.177 -9.388 -7.210 1.00 97.25 86 THR A N 1
ATOM 655 C CA . THR A 1 86 ? 7.786 -9.238 -8.623 1.00 97.25 86 THR A CA 1
ATOM 656 C C . THR A 1 86 ? 8.680 -8.250 -9.376 1.00 97.25 86 THR A C 1
ATOM 658 O O . THR A 1 86 ? 9.091 -8.534 -10.498 1.00 97.25 86 THR A O 1
ATOM 661 N N . PHE A 1 87 ? 8.988 -7.088 -8.787 1.00 97.19 87 PHE A N 1
ATOM 662 C CA . PHE A 1 87 ? 9.705 -6.014 -9.493 1.00 97.19 87 PHE A CA 1
ATOM 663 C C . PHE A 1 87 ? 11.165 -5.854 -9.053 1.00 97.19 87 PHE A C 1
ATOM 665 O O . PHE A 1 87 ? 12.016 -5.482 -9.853 1.00 97.19 87 PHE A O 1
ATOM 672 N N . GLY A 1 88 ? 11.505 -6.090 -7.788 1.00 95.38 88 GLY A N 1
ATOM 673 C CA . GLY A 1 88 ? 12.858 -5.858 -7.282 1.00 95.38 88 GLY A CA 1
ATOM 674 C C . GLY A 1 88 ? 13.308 -4.389 -7.385 1.00 95.38 88 GLY A C 1
ATOM 675 O O . GLY A 1 88 ? 12.675 -3.486 -6.835 1.00 95.38 88 GLY A O 1
ATOM 676 N N . SER A 1 89 ? 14.443 -4.142 -8.055 1.00 94.62 89 SER A N 1
ATOM 677 C CA . SER A 1 89 ? 15.071 -2.809 -8.151 1.00 94.62 89 SER A CA 1
ATOM 678 C C . SER A 1 89 ? 14.345 -1.890 -9.144 1.00 94.62 89 SER A C 1
ATOM 680 O O . SER A 1 89 ? 14.292 -2.181 -10.337 1.00 94.62 89 SER A O 1
ATOM 682 N N . ARG A 1 90 ? 13.847 -0.740 -8.670 1.00 94.94 90 ARG A N 1
ATOM 683 C CA . ARG A 1 90 ? 13.031 0.223 -9.439 1.00 94.94 90 ARG A CA 1
ATOM 684 C C . ARG A 1 90 ? 13.686 1.605 -9.471 1.00 94.94 90 ARG A C 1
ATOM 686 O O . ARG A 1 90 ? 13.295 2.509 -8.741 1.00 94.94 90 ARG A O 1
ATOM 693 N N . ILE A 1 91 ? 14.749 1.742 -10.260 1.00 92.06 91 ILE A N 1
ATOM 694 C CA . ILE A 1 91 ? 15.461 3.021 -10.415 1.00 92.06 91 ILE A CA 1
ATOM 695 C C . ILE A 1 91 ? 14.580 3.992 -11.219 1.00 92.06 91 ILE A C 1
ATOM 697 O O . ILE A 1 91 ? 13.897 3.575 -12.156 1.00 92.06 91 ILE A O 1
ATOM 701 N N . SER A 1 92 ? 14.600 5.276 -10.862 1.00 90.06 92 SER A N 1
ATOM 702 C CA . SER A 1 92 ? 13.897 6.343 -11.585 1.00 90.06 92 SER A CA 1
ATOM 703 C C . SER A 1 92 ? 14.233 6.353 -13.079 1.00 90.06 92 SER A C 1
ATOM 705 O O . SER A 1 92 ? 15.402 6.255 -13.450 1.00 90.06 92 SER A O 1
ATOM 707 N N . GLY A 1 93 ? 13.203 6.453 -13.925 1.00 87.88 93 GLY A N 1
ATOM 708 C CA . GLY A 1 93 ? 13.330 6.434 -15.387 1.00 87.88 93 GLY A CA 1
ATOM 709 C C . GLY A 1 93 ? 13.588 5.054 -16.005 1.00 87.88 93 GLY A C 1
ATOM 710 O O . GLY A 1 93 ? 13.881 4.969 -17.194 1.00 87.88 93 GLY A O 1
ATOM 711 N N . SER A 1 94 ? 13.515 3.966 -15.228 1.00 91.19 94 SER A N 1
ATOM 712 C CA . SER A 1 94 ? 13.611 2.601 -15.763 1.00 91.19 94 SER A CA 1
ATOM 713 C C . SER A 1 94 ? 12.236 2.035 -16.120 1.00 91.19 94 SER A C 1
ATOM 715 O O . SER A 1 94 ? 11.268 2.265 -15.403 1.00 91.19 94 SER A O 1
ATOM 717 N N . GLN A 1 95 ? 12.160 1.188 -17.153 1.00 92.50 95 GLN A N 1
ATOM 718 C CA . GLN A 1 95 ? 10.907 0.511 -17.528 1.00 92.50 95 GLN A CA 1
ATOM 719 C C . GLN A 1 95 ? 10.303 -0.306 -16.374 1.00 92.50 95 GLN A C 1
ATOM 721 O O . GLN A 1 95 ? 9.091 -0.442 -16.256 1.00 92.50 95 GLN A O 1
ATOM 726 N N . ASN A 1 96 ? 11.150 -0.854 -15.502 1.00 95.75 96 ASN A N 1
ATOM 727 C CA . ASN A 1 96 ? 10.693 -1.633 -14.359 1.00 95.75 96 ASN A CA 1
ATOM 728 C C . ASN A 1 96 ? 9.993 -0.774 -13.292 1.00 95.75 96 ASN A C 1
ATOM 730 O O . ASN A 1 96 ? 9.124 -1.273 -12.582 1.00 95.75 96 ASN A O 1
ATOM 734 N N . LEU A 1 97 ? 10.358 0.509 -13.175 1.00 95.25 97 LEU A N 1
ATOM 735 C CA . LEU A 1 97 ? 9.608 1.454 -12.353 1.00 95.25 97 LEU A CA 1
ATOM 736 C C . LEU A 1 97 ? 8.220 1.701 -12.954 1.00 95.25 97 LEU A C 1
ATOM 738 O O . LEU A 1 97 ? 7.245 1.579 -12.222 1.00 95.25 97 LEU A O 1
ATOM 742 N N . GLU A 1 98 ? 8.132 1.964 -14.260 1.00 95.44 98 GLU A N 1
ATOM 743 C CA . GLU A 1 98 ? 6.849 2.204 -14.944 1.00 95.44 98 GLU A CA 1
ATOM 744 C C . GLU A 1 98 ? 5.894 1.011 -14.786 1.00 95.44 98 GLU A C 1
ATOM 746 O O . GLU A 1 98 ? 4.765 1.163 -14.328 1.00 95.44 98 GLU A O 1
ATOM 751 N N . ASN A 1 99 ? 6.390 -0.212 -15.005 1.00 97.19 99 ASN A N 1
ATOM 752 C CA . ASN A 1 99 ? 5.595 -1.428 -14.807 1.00 97.19 99 ASN A CA 1
ATOM 753 C C . ASN A 1 99 ? 5.095 -1.578 -13.354 1.00 97.19 99 ASN A C 1
ATOM 755 O O . ASN A 1 99 ? 4.006 -2.102 -13.110 1.00 97.19 99 ASN A O 1
ATOM 759 N N . ALA A 1 100 ? 5.898 -1.151 -12.375 1.00 97.81 100 ALA A N 1
ATOM 760 C CA . ALA A 1 100 ? 5.527 -1.201 -10.966 1.00 97.81 100 ALA A CA 1
ATOM 761 C C . ALA A 1 100 ? 4.482 -0.133 -10.599 1.00 97.81 100 ALA A C 1
ATOM 763 O O . ALA A 1 100 ? 3.631 -0.391 -9.745 1.00 97.81 100 ALA A O 1
ATOM 764 N N . ILE A 1 101 ? 4.532 1.038 -11.241 1.00 97.25 101 ILE A N 1
ATOM 765 C CA . ILE A 1 101 ? 3.524 2.097 -11.110 1.00 97.25 101 ILE A CA 1
ATOM 766 C C . ILE A 1 101 ? 2.185 1.600 -11.665 1.00 97.25 101 ILE A C 1
ATOM 768 O O . ILE A 1 101 ? 1.190 1.622 -10.940 1.00 97.25 101 ILE A O 1
ATOM 772 N N . ASP A 1 102 ? 2.175 1.052 -12.883 1.00 97.44 102 ASP A N 1
ATOM 773 C CA . ASP A 1 102 ? 0.972 0.491 -13.513 1.00 97.44 102 ASP A CA 1
ATOM 774 C C . ASP A 1 102 ? 0.340 -0.611 -12.659 1.00 97.44 102 ASP A C 1
ATOM 776 O O . ASP A 1 102 ? -0.880 -0.670 -12.474 1.00 97.44 102 ASP A O 1
ATOM 780 N N . TYR A 1 103 ? 1.173 -1.485 -12.087 1.00 97.75 103 TYR A N 1
ATOM 781 C CA . TYR A 1 103 ? 0.711 -2.507 -11.156 1.00 97.75 103 TYR A CA 1
ATOM 782 C C . TYR A 1 103 ? 0.031 -1.896 -9.931 1.00 97.75 103 TYR A C 1
ATOM 784 O O . TYR A 1 103 ? -1.054 -2.339 -9.557 1.00 97.75 103 TYR A O 1
ATOM 792 N N . MET A 1 104 ? 0.636 -0.878 -9.313 1.00 97.25 104 MET A N 1
ATOM 793 C CA . MET A 1 104 ? 0.091 -0.262 -8.103 1.00 97.25 104 MET A CA 1
ATOM 794 C C . MET A 1 104 ? -1.221 0.483 -8.376 1.00 97.25 104 MET A C 1
ATOM 796 O O . MET A 1 104 ? -2.142 0.404 -7.563 1.00 97.25 104 MET A O 1
ATOM 800 N N . ILE A 1 105 ? -1.340 1.150 -9.527 1.00 97.56 105 ILE A N 1
ATOM 801 C CA . ILE A 1 105 ? -2.582 1.802 -9.968 1.00 97.56 105 ILE A CA 1
ATOM 802 C C . ILE A 1 105 ? -3.692 0.757 -10.137 1.00 97.56 105 ILE A C 1
ATOM 804 O O . ILE A 1 105 ? -4.752 0.875 -9.524 1.00 97.56 105 ILE A O 1
ATOM 808 N N . ASN A 1 106 ? -3.433 -0.316 -10.890 1.00 97.25 106 ASN A N 1
ATOM 809 C CA . ASN A 1 106 ? -4.413 -1.384 -11.113 1.00 97.25 106 ASN A CA 1
ATOM 810 C C . ASN A 1 106 ? -4.804 -2.098 -9.815 1.00 97.25 106 ASN A C 1
ATOM 812 O O . ASN A 1 106 ? -5.978 -2.409 -9.594 1.00 97.25 106 ASN A O 1
ATOM 816 N N . LYS A 1 107 ? -3.829 -2.336 -8.933 1.00 96.88 107 LYS A N 1
ATOM 817 C CA . LYS A 1 107 ? -4.057 -2.928 -7.616 1.00 96.88 107 LYS A CA 1
ATOM 818 C C . LYS A 1 107 ? -4.942 -2.031 -6.755 1.00 96.88 107 LYS A C 1
ATOM 820 O O . LYS A 1 107 ? -5.909 -2.519 -6.186 1.00 96.88 107 LYS A O 1
ATOM 825 N N . SER A 1 108 ? -4.680 -0.727 -6.742 1.00 96.75 108 SER A N 1
ATOM 826 C CA . SER A 1 108 ? -5.470 0.252 -5.987 1.00 96.75 108 SER A CA 1
ATOM 827 C C . SER A 1 108 ? -6.920 0.328 -6.473 1.00 96.75 108 SER A C 1
ATOM 829 O O . SER A 1 108 ? -7.841 0.353 -5.661 1.00 96.75 108 SER A O 1
ATOM 831 N N . ILE A 1 109 ? -7.131 0.292 -7.794 1.00 96.88 109 ILE A N 1
ATOM 832 C CA . ILE A 1 109 ? -8.471 0.219 -8.396 1.00 96.88 109 ILE A CA 1
ATOM 833 C C . ILE A 1 109 ? -9.174 -1.084 -7.989 1.00 96.88 109 ILE A C 1
ATOM 835 O O . ILE A 1 109 ? -10.340 -1.066 -7.605 1.00 96.88 109 ILE A O 1
ATOM 839 N N . THR A 1 110 ? -8.462 -2.214 -8.036 1.00 96.38 110 THR A N 1
ATOM 840 C CA . THR A 1 110 ? -9.001 -3.533 -7.656 1.00 96.38 110 THR A CA 1
ATOM 841 C C . THR A 1 110 ? -9.369 -3.599 -6.174 1.00 96.38 110 THR A C 1
ATOM 843 O O . THR A 1 110 ? -10.380 -4.199 -5.815 1.00 96.38 110 THR A O 1
ATOM 846 N N . ASP A 1 111 ? -8.576 -2.957 -5.317 1.00 94.88 111 ASP A N 1
ATOM 847 C CA . ASP A 1 111 ? -8.821 -2.868 -3.877 1.00 94.88 111 ASP A CA 1
ATOM 848 C C . ASP A 1 111 ? -9.925 -1.839 -3.531 1.00 94.88 111 ASP A C 1
ATOM 850 O O . ASP A 1 111 ? -10.297 -1.699 -2.366 1.00 94.88 111 ASP A O 1
ATOM 854 N N . GLY A 1 112 ? -10.495 -1.157 -4.535 1.00 96.75 112 GLY A N 1
ATOM 855 C CA . GLY A 1 112 ? -11.662 -0.285 -4.394 1.00 96.75 112 GLY A CA 1
ATOM 856 C C . GLY A 1 112 ? -11.349 1.132 -3.910 1.00 96.75 112 GLY A C 1
ATOM 857 O O . GLY A 1 112 ? -12.229 1.784 -3.351 1.00 96.75 112 GLY A O 1
ATOM 858 N N . LEU A 1 113 ? -10.112 1.609 -4.088 1.00 96.56 113 LEU A N 1
ATOM 859 C CA . LEU A 1 113 ? -9.740 2.980 -3.741 1.00 96.56 113 LEU A CA 1
ATOM 860 C C . LEU A 1 113 ? -10.364 3.988 -4.715 1.00 96.56 113 LEU A C 1
ATOM 862 O O . LEU A 1 113 ? -10.420 3.775 -5.927 1.00 96.56 113 LEU A O 1
ATOM 866 N N . GLU A 1 114 ? -10.805 5.118 -4.170 1.00 96.62 114 GLU A N 1
ATOM 867 C CA . GLU A 1 114 ? -11.356 6.226 -4.945 1.00 96.62 114 GLU A CA 1
ATOM 868 C C . GLU A 1 114 ? -10.238 7.155 -5.445 1.00 96.62 114 GLU A C 1
ATOM 870 O O . GLU A 1 114 ? -9.191 7.290 -4.812 1.00 96.62 114 GLU A O 1
ATOM 875 N N . ASN A 1 115 ? -10.477 7.835 -6.571 1.00 95.62 115 ASN A N 1
ATOM 876 C CA . ASN A 1 115 ? -9.583 8.860 -7.125 1.00 95.62 115 ASN A CA 1
ATOM 877 C C . ASN A 1 115 ? -8.143 8.387 -7.458 1.00 95.62 115 ASN A C 1
ATOM 879 O O . ASN A 1 115 ? -7.182 9.138 -7.297 1.00 95.62 115 ASN A O 1
ATOM 883 N N . VAL A 1 116 ? -7.970 7.156 -7.952 1.00 96.75 116 VAL A N 1
ATOM 884 C CA . VAL A 1 116 ? -6.649 6.614 -8.331 1.00 96.75 116 VAL A CA 1
ATOM 885 C C . VAL A 1 116 ? -6.227 7.105 -9.722 1.00 96.75 116 VAL A C 1
ATOM 887 O O . VAL A 1 116 ? -6.903 6.825 -10.710 1.00 96.75 116 VAL A O 1
ATOM 890 N N . HIS A 1 117 ? -5.092 7.797 -9.810 1.00 95.62 117 HIS A N 1
ATOM 891 C CA . HIS A 1 117 ? -4.460 8.221 -11.063 1.00 95.62 117 HIS A CA 1
ATOM 892 C C . HIS A 1 117 ? -2.948 8.407 -10.873 1.00 95.62 117 HIS A C 1
ATOM 894 O O . HIS A 1 117 ? -2.472 8.554 -9.748 1.00 95.62 117 HIS A O 1
ATOM 900 N N . GLY A 1 118 ? -2.197 8.360 -11.975 1.00 94.56 118 GLY A N 1
ATOM 901 C CA . GLY A 1 118 ? -0.782 8.730 -12.004 1.00 94.56 118 GLY A CA 1
ATOM 902 C C . GLY A 1 118 ? -0.595 10.205 -12.362 1.00 94.56 118 GLY A C 1
ATOM 903 O O . GLY A 1 118 ? -1.461 10.806 -12.999 1.00 94.56 118 GLY A O 1
ATOM 904 N N . GLU A 1 119 ? 0.548 10.766 -11.975 1.00 94.69 119 GLU A N 1
ATOM 905 C CA . GLU A 1 119 ? 0.984 12.113 -12.350 1.00 94.69 119 GLU A CA 1
ATOM 906 C C . GLU A 1 119 ? 2.356 12.039 -13.026 1.00 94.69 119 GLU A C 1
ATOM 908 O O . GLU A 1 119 ? 3.248 11.321 -12.564 1.00 94.69 119 GLU A O 1
ATOM 913 N N . ASP A 1 120 ? 2.537 12.799 -14.105 1.00 92.94 120 ASP A N 1
ATOM 914 C CA . ASP A 1 120 ? 3.800 12.828 -14.840 1.00 92.94 120 ASP A CA 1
ATOM 915 C C . ASP A 1 120 ? 4.871 13.614 -14.069 1.00 92.94 120 ASP A C 1
ATOM 917 O O . ASP A 1 120 ? 4.684 14.782 -13.718 1.00 92.94 120 ASP A O 1
ATOM 921 N N . VAL A 1 121 ? 6.041 13.000 -13.860 1.00 92.69 121 VAL A N 1
ATOM 922 C CA . VAL A 1 121 ? 7.178 13.620 -13.161 1.00 92.69 121 VAL 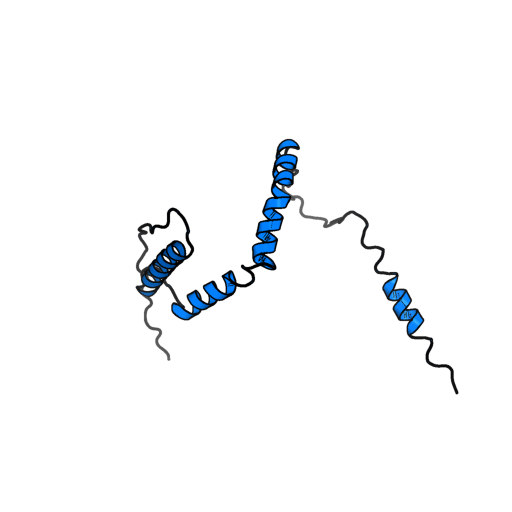A CA 1
ATOM 923 C C . VAL A 1 121 ? 8.431 13.581 -14.030 1.00 92.69 121 VAL A C 1
ATOM 925 O O . VAL A 1 121 ? 8.862 12.532 -14.501 1.00 92.69 121 VAL A O 1
ATOM 928 N N . GLN A 1 122 ? 9.063 14.742 -14.207 1.00 92.69 122 GLN A N 1
ATOM 929 C CA . GLN A 1 122 ? 10.339 14.853 -14.913 1.00 92.69 122 GLN A CA 1
ATOM 930 C C . GLN A 1 122 ? 11.493 14.456 -13.986 1.00 92.69 122 GLN A C 1
ATOM 932 O O . GLN A 1 122 ? 11.686 15.064 -12.931 1.00 92.69 122 GLN A O 1
ATOM 937 N N . VAL A 1 123 ? 12.287 13.461 -14.388 1.00 88.94 123 VAL A N 1
ATOM 938 C CA . VAL A 1 123 ? 13.436 12.963 -13.616 1.00 88.94 123 VAL A CA 1
ATOM 939 C C . VAL A 1 123 ? 14.733 13.032 -14.428 1.00 88.94 123 VAL A C 1
ATOM 941 O O . VAL A 1 123 ? 14.712 12.846 -15.646 1.00 88.94 123 VAL A O 1
ATOM 944 N N . PRO A 1 124 ? 15.889 13.285 -13.788 1.00 87.19 124 PRO A N 1
ATOM 945 C CA . PRO A 1 124 ? 17.172 13.233 -14.474 1.00 87.19 124 PRO A CA 1
ATOM 946 C C . PRO A 1 124 ? 17.509 11.794 -14.885 1.00 87.19 124 PRO A C 1
ATOM 948 O O . PRO A 1 124 ? 17.377 10.857 -14.098 1.00 87.19 124 PRO A O 1
ATOM 951 N N . HIS A 1 125 ? 17.999 11.622 -16.112 1.00 81.62 125 HIS A N 1
ATOM 952 C CA . HIS A 1 125 ? 18.393 10.315 -16.629 1.00 81.62 125 HIS A CA 1
ATOM 953 C C . HIS A 1 125 ? 19.795 9.935 -16.128 1.00 81.62 125 HIS A C 1
ATOM 955 O O . HIS A 1 125 ? 20.802 10.494 -16.569 1.00 81.62 125 HIS A O 1
ATOM 961 N N . TRP A 1 126 ? 19.867 8.995 -15.183 1.00 78.31 126 TRP A N 1
ATOM 962 C CA . TRP A 1 126 ? 21.126 8.536 -14.596 1.00 78.31 126 TRP A CA 1
ATOM 963 C C . TRP A 1 126 ? 21.613 7.236 -15.244 1.00 78.31 126 TRP A C 1
ATOM 965 O O . TRP A 1 126 ? 20.952 6.202 -15.164 1.00 78.31 126 TRP A O 1
ATOM 975 N N . ILE A 1 127 ? 22.805 7.277 -15.846 1.00 78.62 127 ILE A N 1
ATOM 976 C CA . ILE A 1 127 ? 23.434 6.126 -16.505 1.00 78.62 127 ILE A CA 1
ATOM 977 C C . ILE A 1 127 ? 24.581 5.613 -15.631 1.00 78.62 127 ILE A C 1
ATOM 979 O O . ILE A 1 127 ? 25.544 6.333 -15.359 1.00 78.62 127 ILE A O 1
ATOM 983 N N . ARG A 1 128 ? 24.497 4.347 -15.207 1.00 80.94 128 ARG A N 1
ATOM 984 C CA . ARG A 1 128 ? 25.605 3.657 -14.534 1.00 80.94 128 ARG A CA 1
ATOM 985 C C . ARG A 1 128 ? 26.589 3.137 -15.581 1.00 80.94 128 ARG A C 1
ATOM 987 O O . ARG A 1 128 ? 26.221 2.298 -16.395 1.00 80.94 128 ARG A O 1
ATOM 994 N N . TYR A 1 129 ? 27.842 3.576 -15.516 1.00 82.69 129 TYR A N 1
ATOM 995 C CA . TYR A 1 129 ? 28.923 2.984 -16.306 1.00 82.69 129 TYR A CA 1
ATOM 996 C C . TYR A 1 129 ? 29.330 1.611 -15.755 1.00 82.69 129 TYR A C 1
ATOM 998 O O . TYR A 1 129 ? 29.222 1.355 -14.551 1.00 82.69 129 TYR A O 1
ATOM 1006 N N . GLU A 1 130 ? 29.807 0.729 -16.635 1.00 80.44 130 GLU A N 1
ATOM 1007 C CA . GLU A 1 130 ? 30.299 -0.593 -16.251 1.00 80.44 130 GLU A CA 1
ATOM 1008 C C . GLU A 1 130 ? 31.472 -0.487 -15.271 1.00 80.44 130 GLU A C 1
ATOM 1010 O O . GLU A 1 130 ? 32.395 0.316 -15.438 1.00 80.44 130 GLU A O 1
ATOM 1015 N N . LYS A 1 131 ? 31.458 -1.336 -14.241 1.00 70.94 131 LYS A N 1
ATOM 1016 C CA . LYS A 1 131 ? 32.643 -1.541 -13.410 1.00 70.94 131 LYS A CA 1
ATOM 1017 C C . LYS A 1 131 ? 33.583 -2.488 -14.146 1.00 70.94 131 LYS A C 1
ATOM 1019 O O . LYS A 1 131 ? 33.218 -3.634 -14.391 1.00 70.94 131 LYS A O 1
ATOM 1024 N N . LYS A 1 132 ? 34.815 -2.047 -14.419 1.00 68.69 132 LYS A N 1
ATOM 1025 C CA . LYS A 1 132 ? 35.910 -2.977 -14.721 1.00 68.69 132 LYS A CA 1
ATOM 1026 C C . LYS A 1 132 ? 36.163 -3.835 -13.484 1.00 68.69 132 LYS A C 1
ATOM 1028 O O . LYS A 1 132 ? 36.558 -3.309 -12.445 1.00 68.69 132 LYS A O 1
ATOM 1033 N N . VAL A 1 133 ? 35.913 -5.132 -13.600 1.00 73.81 133 VAL A N 1
ATOM 1034 C CA . VAL A 1 133 ? 36.417 -6.126 -12.650 1.00 73.81 133 VAL A CA 1
ATOM 1035 C C . VAL A 1 133 ? 37.876 -6.374 -13.044 1.00 73.81 133 VAL A C 1
ATOM 1037 O O . VAL A 1 133 ? 38.131 -6.720 -14.198 1.00 73.81 133 VAL A O 1
ATOM 1040 N N . LEU A 1 134 ? 38.810 -6.063 -12.140 1.00 61.69 134 LEU A N 1
ATOM 1041 C CA . LEU A 1 134 ? 40.245 -6.327 -12.309 1.00 61.69 134 LEU A CA 1
ATOM 1042 C C . LEU A 1 134 ? 40.561 -7.796 -12.028 1.00 61.69 134 LEU A C 1
ATOM 1044 O O . LEU A 1 134 ? 39.903 -8.358 -11.122 1.00 61.69 134 LEU A O 1
#

InterPro domains:
  IPR039866 Carboxypeptidase Q [PTHR12053] (27-132)

Sequence (134 aa):
MGVCRNFIVLWTVALSLMVCVVCNNNTEDNDSLITNKKTLSECNLPTELKTEIASYSSTVEKIINAAVNGSFKGVTYRELSLFVDTFGSRISGSQNLENAIDYMINKSITDGLENVHGEDVQVPHWIRYEKKVL

Secondary structure (DSSP, 8-state):
----SSSHHHHHHHHHSTTS--------------TT----------HHHHHHHHHTHHHHHHHHHHHHTSTTTTHHHHHHHHHHHHH----TT-HHHHHHHHHHHHHHHHTT-SS------------PPPP---

pLDDT: mean 79.73, std 20.59, range [34.22, 98.0]

Foldseek 3Di:
DDPPDPPVVVVVVVVVVVVPPPPDDDPPPPDDDDPPPVPPPPPCDDPVVVVVVVVCVVVVVVVCCCCPPNPNDCVVVVVVVCLCVVQPDQDPPDPSVVVSLVVVLVVCVVVPHPPRDDDDDDDDDDDDDDDDDD